Protein AF-A0A5M9K4Y3-F1 (afdb_monomer_lite)

Secondary structure (DSSP, 8-state):
--------------------SSSSSHHHHHHHHHHHHHHHHHHHHHHTGGG--SHHHHHHHHHHHHHT--HHHHHHHHHHHH-PPTT-GGGHHHHHHHHHHHHTT-HHHHHHHHHHHHHHHHHHHH---HHHHHHHHHHHHHHHHHHHHTT---

Organism: Monilinia fructicola (NCBI:txid38448)

Foldseek 3Di:
DDDDDDDDDDDDDDDDDPDPDPDPDPVVVVVVVVVVVLVVLLVVLLVCLLVLQDDVNLVVSLVSVVVSDDPVSLVVLLVSLLCQDPPPLSSLLSSLVSQLVNCVVVVCSLVSNLVVLVVQLVVLVPDDDPPPSVVSNVSSVSNVVSNVVSVSDD

InterPro domains:
  IPR003890 MIF4G-like, type 3 [PF02854] (55-152)
  IPR016024 Armadillo-type fold [SSF48371] (41-152)
  IPR039762 Nonsense-mediated mRNA decay protein Nmd2/UPF2 [PTHR12839] (8-152)

pLDDT: mean 78.83, std 21.1, range [33.56, 98.31]

Sequence (154 aa):
MLLEDGKKKKADTDEQTAALATKSTEDDQSTTIANKTIGAQVDALLARLPDLINKDLVDQAAIDFCFLNSKASRNRLIKAVQEVPKGRSDLLPSYSRLVATLGKYMPDITKGLVDHLDQEFRSLQRRKEKEFLGQARLGNIRYLAELTKFGVGS

Structure (mmCIF, N/CA/C/O backbone):
data_AF-A0A5M9K4Y3-F1
#
_entry.id   AF-A0A5M9K4Y3-F1
#
loop_
_atom_site.group_PDB
_atom_site.id
_atom_site.type_symbol
_atom_site.label_atom_id
_atom_site.label_alt_id
_atom_site.label_comp_id
_atom_site.label_asym_id
_atom_site.label_entity_id
_atom_site.label_seq_id
_atom_site.pdbx_PDB_ins_code
_atom_site.Cartn_x
_atom_site.Cartn_y
_atom_site.Cartn_z
_atom_site.occupancy
_atom_site.B_iso_or_equiv
_atom_site.auth_seq_id
_atom_site.auth_comp_id
_atom_site.auth_asym_id
_atom_site.auth_atom_id
_atom_site.pdbx_PDB_model_num
ATOM 1 N N . MET A 1 1 ? -70.137 29.147 -6.764 1.00 36.28 1 MET A N 1
ATOM 2 C CA . MET A 1 1 ? -70.504 30.477 -6.230 1.00 36.28 1 MET A CA 1
ATOM 3 C C . MET A 1 1 ? -70.520 30.322 -4.711 1.00 36.28 1 MET A C 1
ATOM 5 O O . MET A 1 1 ? -71.272 29.488 -4.241 1.00 36.28 1 MET A O 1
ATOM 9 N N . LEU A 1 2 ? -69.421 30.690 -4.047 1.00 38.16 2 LEU A N 1
ATOM 10 C CA . LEU A 1 2 ? -69.289 31.886 -3.191 1.00 38.16 2 LEU A CA 1
ATOM 11 C C . LEU A 1 2 ? -69.932 31.739 -1.787 1.00 38.16 2 LEU A C 1
ATOM 13 O O . LEU A 1 2 ? -71.149 31.751 -1.673 1.00 38.16 2 LEU A O 1
ATOM 17 N N . LEU A 1 3 ? -69.029 31.727 -0.789 1.00 38.94 3 LEU A N 1
ATOM 18 C CA . LEU A 1 3 ? -69.049 32.417 0.521 1.00 38.94 3 LEU A CA 1
ATOM 19 C C . LEU A 1 3 ? -69.816 31.827 1.727 1.00 38.94 3 LEU A C 1
ATOM 21 O O . LEU A 1 3 ? -71.040 31.750 1.730 1.00 38.94 3 LEU A O 1
ATOM 25 N N . GLU A 1 4 ? -69.012 31.454 2.742 1.00 41.38 4 GLU A N 1
ATOM 26 C CA . GLU A 1 4 ? -68.974 31.922 4.157 1.00 41.38 4 GLU A CA 1
ATOM 27 C C . GLU A 1 4 ? -70.193 32.715 4.691 1.00 41.38 4 GLU A C 1
ATOM 29 O O . GLU A 1 4 ? -70.803 33.499 3.977 1.00 41.38 4 GLU A O 1
ATOM 34 N N . ASP A 1 5 ? -70.610 32.642 5.962 1.00 41.22 5 ASP A N 1
ATOM 35 C CA . ASP A 1 5 ? -69.835 32.714 7.213 1.00 41.22 5 ASP A CA 1
ATOM 36 C C . ASP A 1 5 ? -70.792 32.524 8.419 1.00 41.22 5 ASP A C 1
ATOM 38 O O . ASP A 1 5 ? -71.999 32.750 8.275 1.00 41.22 5 ASP A O 1
ATOM 42 N N . GLY A 1 6 ? -70.306 32.183 9.627 1.00 35.75 6 GLY A N 1
ATOM 43 C CA . GLY A 1 6 ? -71.247 31.881 10.720 1.00 35.75 6 GLY A CA 1
ATOM 44 C C . GLY A 1 6 ? -70.821 31.584 12.171 1.00 35.75 6 GLY A C 1
ATOM 45 O O . GLY A 1 6 ? -71.595 30.929 12.853 1.00 35.75 6 GLY A O 1
ATOM 46 N N . LYS A 1 7 ? -69.734 32.178 12.700 1.00 36.72 7 LYS A N 1
ATOM 47 C CA . LYS A 1 7 ? -69.725 32.868 14.032 1.00 36.72 7 LYS A CA 1
ATOM 48 C C . LYS A 1 7 ? -69.631 32.094 15.397 1.00 36.72 7 LYS A C 1
ATOM 50 O O . LYS A 1 7 ? -70.617 31.558 15.883 1.00 36.72 7 LYS A O 1
ATOM 55 N N . LYS A 1 8 ? -68.526 32.405 16.132 1.00 36.75 8 LYS A N 1
ATOM 56 C CA . LYS A 1 8 ? -68.308 32.586 17.621 1.00 36.75 8 LYS A CA 1
ATOM 57 C C . LYS A 1 8 ? -68.307 31.319 18.535 1.00 36.75 8 LYS A C 1
ATOM 59 O O . LYS A 1 8 ? -69.113 30.441 18.315 1.00 36.75 8 LYS A O 1
ATOM 64 N N . LYS A 1 9 ? -67.527 31.153 19.635 1.00 33.75 9 LYS A N 1
ATOM 65 C CA . LYS A 1 9 ? -66.786 32.044 20.579 1.00 33.75 9 LYS A CA 1
ATOM 66 C C . LYS A 1 9 ? -65.918 31.209 21.588 1.00 33.75 9 LYS A C 1
ATOM 68 O O . LYS A 1 9 ? -66.470 30.244 22.094 1.00 33.75 9 LYS A O 1
ATOM 73 N N . LYS A 1 10 ? -64.720 31.719 21.983 1.00 35.66 10 LYS A N 1
ATOM 74 C CA . LYS A 1 10 ? -63.985 31.680 23.310 1.00 35.66 10 LYS A CA 1
ATOM 75 C C . LYS A 1 10 ? -63.640 30.311 23.976 1.00 35.66 10 LYS A C 1
ATOM 77 O O . LYS A 1 10 ? -64.420 29.392 23.834 1.00 35.66 10 LYS A O 1
ATOM 82 N N . ALA A 1 11 ? -62.584 30.075 24.778 1.00 33.62 11 ALA A N 1
ATOM 83 C CA . ALA A 1 11 ? -61.515 30.830 25.475 1.00 33.62 11 ALA A CA 1
ATOM 84 C C . ALA A 1 11 ? -60.365 29.832 25.849 1.00 33.62 11 ALA A C 1
ATOM 86 O O . ALA A 1 11 ? -60.660 28.660 26.043 1.00 33.62 11 ALA A O 1
ATOM 87 N N . ASP A 1 12 ? -59.086 30.222 25.730 1.00 34.09 12 ASP A N 1
ATOM 88 C CA . ASP A 1 12 ? -58.081 30.423 26.814 1.00 34.09 12 ASP A CA 1
ATOM 89 C C . ASP A 1 12 ? -57.525 29.144 27.483 1.00 34.09 12 ASP A C 1
ATOM 91 O O . ASP A 1 12 ? -58.294 28.401 28.080 1.00 34.09 12 ASP A O 1
ATOM 95 N N . THR A 1 13 ? -56.209 28.890 27.383 1.00 36.38 13 THR A N 1
ATOM 96 C CA . THR A 1 13 ? -55.319 28.429 28.478 1.00 36.38 13 THR A CA 1
ATOM 97 C C . THR A 1 13 ? -53.859 28.441 27.994 1.00 36.38 13 THR A C 1
ATOM 99 O O . THR A 1 13 ? -53.544 28.038 26.875 1.00 36.38 13 THR A O 1
ATOM 102 N N . ASP A 1 14 ? -53.029 28.970 28.881 1.00 37.56 14 ASP A N 1
ATOM 103 C CA . ASP A 1 14 ? -51.609 29.299 28.854 1.00 37.56 14 ASP A CA 1
ATOM 104 C C . ASP A 1 14 ? -50.650 28.080 28.882 1.00 37.56 14 ASP A C 1
ATOM 106 O O . ASP A 1 14 ? -51.057 26.951 29.149 1.00 37.56 14 ASP A O 1
ATOM 110 N N . GLU A 1 15 ? -49.360 28.386 28.707 1.00 33.69 15 GLU A N 1
ATOM 111 C CA . GLU A 1 15 ? -48.157 27.654 29.151 1.00 33.69 15 GLU A CA 1
ATOM 112 C C . GLU A 1 15 ? -47.515 26.491 28.350 1.00 33.69 15 GLU A C 1
ATOM 114 O O . GLU A 1 15 ? -48.079 25.424 28.139 1.00 33.69 15 GLU A O 1
ATOM 119 N N . GLN A 1 16 ? -46.208 26.711 28.096 1.00 41.47 16 GLN A N 1
ATOM 120 C CA . GLN A 1 16 ? -45.079 25.760 28.000 1.00 41.47 16 GLN A CA 1
ATOM 121 C C . GLN A 1 16 ? -45.130 24.722 26.859 1.00 41.47 16 GLN A C 1
ATOM 123 O O . GLN A 1 16 ? -46.019 23.898 26.759 1.00 41.47 16 GLN A O 1
ATOM 128 N N . THR A 1 17 ? -44.159 24.664 25.943 1.00 33.56 17 THR A N 1
ATOM 129 C CA . THR A 1 17 ? -42.780 24.248 26.240 1.00 33.56 17 THR A CA 1
ATOM 130 C C . THR A 1 17 ? -41.769 24.823 25.238 1.00 33.56 17 THR A C 1
ATOM 132 O O . THR A 1 17 ? -41.697 24.400 24.082 1.00 33.56 17 THR A O 1
ATOM 135 N N . ALA A 1 18 ? -40.913 25.730 25.705 1.00 43.72 18 ALA A N 1
ATOM 136 C CA . ALA A 1 18 ? -39.632 26.030 25.077 1.00 43.72 18 ALA A CA 1
ATOM 137 C C . ALA A 1 18 ? -38.602 24.984 25.538 1.00 43.72 18 ALA A C 1
ATOM 139 O O . ALA A 1 18 ? -38.018 25.136 26.605 1.00 43.72 18 ALA A O 1
ATOM 140 N N . ALA A 1 19 ? -38.409 23.899 24.780 1.00 44.16 19 ALA A N 1
ATOM 141 C CA . ALA A 1 19 ? -37.366 22.908 25.082 1.00 44.16 19 ALA A CA 1
ATOM 142 C C . ALA A 1 19 ? -36.997 22.005 23.886 1.00 44.16 19 ALA A C 1
ATOM 144 O O . ALA A 1 19 ? -36.954 20.791 24.032 1.00 44.16 19 ALA A O 1
ATOM 145 N N . LEU A 1 20 ? -36.721 22.550 22.697 1.00 43.72 20 LEU A N 1
ATOM 146 C CA . LEU A 1 20 ? -36.115 21.766 21.604 1.00 43.72 20 LEU A CA 1
ATOM 147 C C . LEU A 1 20 ? -35.243 22.644 20.694 1.00 43.72 20 LEU A C 1
ATOM 149 O O . LEU A 1 20 ? -35.575 22.877 19.539 1.00 43.72 20 LEU A O 1
ATOM 153 N N . ALA A 1 21 ? -34.119 23.153 21.207 1.00 47.22 21 ALA A N 1
ATOM 154 C CA . ALA A 1 21 ? -33.085 23.754 20.355 1.00 47.22 21 ALA A CA 1
ATOM 155 C C . ALA A 1 21 ? -31.711 23.839 21.046 1.00 47.22 21 ALA A C 1
ATOM 157 O O . ALA A 1 21 ? -31.099 24.902 21.058 1.00 47.22 21 ALA A O 1
ATOM 158 N N . THR A 1 22 ? -31.207 22.755 21.650 1.00 46.09 22 THR A N 1
ATOM 159 C CA . THR A 1 22 ? -29.830 22.767 22.201 1.00 46.09 22 THR A CA 1
ATOM 160 C C . THR A 1 22 ? -29.194 21.376 22.327 1.00 46.09 22 THR A C 1
ATOM 162 O O . THR A 1 22 ? -28.669 21.028 23.376 1.00 46.09 22 THR A O 1
ATOM 165 N N . LYS A 1 23 ? -29.234 20.540 21.275 1.00 46.25 23 LYS A N 1
ATOM 166 C CA . LYS A 1 23 ? -28.471 19.265 21.229 1.00 46.25 23 LYS A CA 1
ATOM 167 C C . LYS A 1 23 ? -28.003 18.848 19.821 1.00 46.25 23 LYS A C 1
ATOM 169 O O . LYS A 1 23 ? -28.090 17.679 19.468 1.00 46.25 23 LYS A O 1
ATOM 174 N N . SER A 1 24 ? -27.528 19.771 18.985 1.00 47.84 24 SER A N 1
ATOM 175 C CA . SER A 1 24 ? -27.146 19.414 17.601 1.00 47.84 24 SER A CA 1
ATOM 176 C C . SER A 1 24 ? -25.878 20.078 17.053 1.00 47.84 24 SER A C 1
ATOM 178 O O . SER A 1 24 ? -25.641 20.013 15.853 1.00 47.84 24 SER A O 1
ATOM 180 N N . THR A 1 25 ? -25.022 20.667 17.895 1.00 49.72 25 THR A N 1
ATOM 181 C CA . THR A 1 25 ? -23.762 21.296 17.436 1.00 49.72 25 THR A CA 1
ATOM 182 C C . THR A 1 25 ? -22.480 20.650 17.969 1.00 49.72 25 THR A C 1
ATOM 184 O O . THR A 1 25 ? -21.424 20.853 17.376 1.00 49.72 25 THR A O 1
ATOM 187 N N . GLU A 1 26 ? -22.534 19.851 19.038 1.00 48.81 26 GLU A N 1
ATOM 188 C CA . GLU A 1 26 ? -21.328 19.260 19.654 1.00 48.81 26 GLU A CA 1
ATOM 189 C C . GLU A 1 26 ? -20.943 17.890 19.059 1.00 48.81 26 GLU A C 1
ATOM 191 O O . GLU A 1 26 ? -19.754 17.603 18.890 1.00 48.81 26 GLU A O 1
ATOM 196 N N . ASP A 1 27 ? -21.924 17.073 18.656 1.00 48.72 27 ASP A N 1
ATOM 197 C CA . 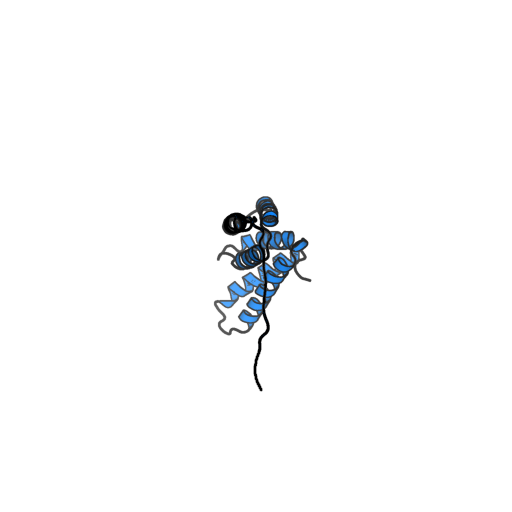ASP A 1 27 ? -21.675 15.759 18.036 1.00 48.72 27 ASP A CA 1
ATOM 198 C C . ASP A 1 27 ? -21.083 15.876 16.621 1.00 48.72 27 ASP A C 1
ATOM 200 O O . ASP A 1 27 ? -20.212 15.093 16.233 1.00 48.72 27 ASP A O 1
ATOM 204 N N . ASP A 1 28 ? -21.489 16.890 15.852 1.00 52.31 28 ASP A N 1
ATOM 205 C CA . ASP A 1 28 ? -21.002 17.096 14.480 1.00 52.31 28 ASP A CA 1
ATOM 206 C C . ASP A 1 28 ? -19.548 17.609 14.460 1.00 52.31 28 ASP A C 1
ATOM 208 O O . ASP A 1 28 ? -18.730 17.220 13.622 1.00 52.31 28 ASP A O 1
ATOM 212 N N . GLN A 1 29 ? -19.159 18.410 15.461 1.00 57.12 29 GLN A N 1
ATOM 213 C CA . GLN A 1 29 ? -17.765 18.823 15.643 1.00 57.12 29 GLN A CA 1
ATOM 214 C C . GLN A 1 29 ? -16.890 17.685 16.182 1.00 57.12 29 GLN A C 1
ATOM 216 O O . GLN A 1 29 ? -15.788 17.487 15.670 1.00 57.12 29 GLN A O 1
ATOM 221 N N . SER A 1 30 ? -17.369 16.896 17.152 1.00 60.84 30 SER A N 1
ATOM 222 C CA . SER A 1 30 ? -16.611 15.752 17.689 1.00 60.84 30 SER A CA 1
ATOM 223 C C . SER A 1 30 ? -16.353 14.676 16.636 1.00 60.84 30 SER A C 1
ATOM 225 O O . SER A 1 30 ? -15.227 14.191 16.507 1.00 60.84 30 SER A O 1
ATOM 227 N N . THR A 1 31 ? -17.356 14.343 15.821 1.00 64.88 31 THR A N 1
ATOM 228 C CA . THR A 1 31 ? -17.194 13.395 14.707 1.00 64.88 31 THR A CA 1
ATOM 229 C C . THR A 1 31 ? -16.270 13.947 13.620 1.00 64.88 31 THR A C 1
ATOM 231 O O .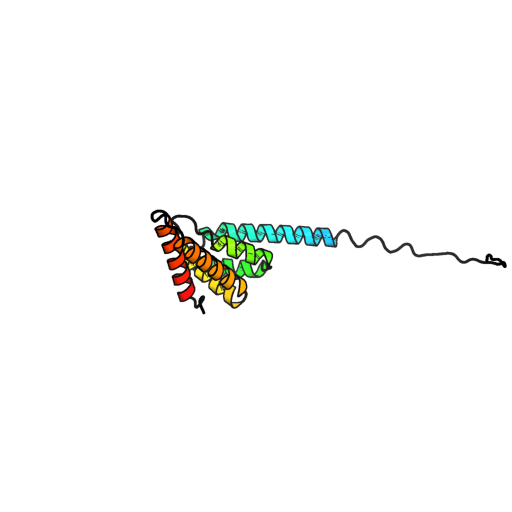 THR A 1 31 ? -15.421 13.217 13.103 1.00 64.88 31 THR A O 1
ATOM 234 N N . THR A 1 32 ? -16.338 15.247 13.318 1.00 63.47 32 THR A N 1
ATOM 235 C CA . THR A 1 32 ? -15.428 15.899 12.362 1.00 63.47 32 THR A CA 1
ATOM 236 C C . THR A 1 32 ? -13.975 15.913 12.854 1.00 63.47 32 THR A C 1
ATOM 238 O O . THR A 1 32 ? -13.062 15.598 12.086 1.00 63.47 32 THR A O 1
ATOM 241 N N . ILE A 1 33 ? -13.733 16.220 14.132 1.00 66.19 33 ILE A N 1
ATOM 242 C CA . ILE A 1 33 ? -12.390 16.214 14.738 1.00 66.19 33 ILE A CA 1
ATOM 243 C C . ILE A 1 33 ? -11.828 14.787 14.791 1.00 66.19 33 ILE A C 1
ATOM 245 O O . ILE A 1 33 ? -10.667 14.571 14.428 1.00 66.19 33 ILE A O 1
ATOM 249 N N . ALA A 1 34 ? -12.647 13.799 15.165 1.00 64.12 34 ALA A N 1
ATOM 250 C CA . ALA A 1 34 ? -12.260 12.390 15.161 1.00 64.12 34 ALA A CA 1
ATOM 251 C C . ALA A 1 34 ? -11.881 11.910 13.749 1.00 64.12 34 ALA A C 1
ATOM 253 O O . ALA A 1 34 ? -10.809 11.336 13.556 1.00 64.12 34 ALA A O 1
ATOM 254 N N . ASN A 1 35 ? -12.688 12.235 12.734 1.00 66.88 35 ASN A N 1
ATOM 255 C CA . ASN A 1 35 ? -12.401 11.895 11.337 1.00 66.88 35 ASN A CA 1
ATOM 256 C C . ASN A 1 35 ? -11.121 12.568 10.817 1.00 66.88 35 ASN A C 1
ATOM 258 O O . ASN A 1 35 ? -10.323 11.933 10.123 1.00 66.88 35 ASN A O 1
ATOM 262 N N . LYS A 1 36 ? -10.879 13.834 11.183 1.00 68.56 36 LYS A N 1
ATOM 263 C CA . LYS A 1 36 ? -9.646 14.555 10.827 1.00 68.56 36 LYS A CA 1
ATOM 264 C C . LYS A 1 36 ? -8.412 13.922 11.479 1.00 68.56 36 LYS A C 1
ATOM 266 O O . LYS A 1 36 ? -7.361 13.828 10.846 1.00 68.56 36 LYS A O 1
ATOM 271 N N . THR A 1 37 ? -8.562 13.433 12.708 1.00 86.56 37 THR A N 1
ATOM 272 C CA . THR A 1 37 ? -7.503 12.749 13.461 1.00 86.56 37 THR A CA 1
ATOM 273 C C . THR A 1 37 ? -7.177 11.384 12.852 1.00 86.56 37 THR A C 1
ATOM 275 O O . THR A 1 37 ? -6.005 11.085 12.632 1.00 86.56 37 THR A O 1
ATOM 278 N N . ILE A 1 38 ? -8.189 10.593 12.475 1.00 89.69 38 ILE A N 1
ATOM 279 C CA . ILE A 1 38 ? -7.998 9.315 11.765 1.00 89.69 38 ILE A CA 1
ATOM 280 C C . ILE A 1 38 ? -7.297 9.548 10.423 1.00 89.69 38 ILE A C 1
ATOM 282 O O . ILE A 1 38 ? -6.361 8.830 10.079 1.00 89.69 38 ILE A O 1
ATOM 286 N N . GLY A 1 39 ? -7.705 10.579 9.676 1.00 92.88 39 GLY A N 1
ATOM 287 C CA . GLY A 1 39 ? -7.067 10.946 8.412 1.00 92.88 39 GLY A CA 1
ATOM 288 C C . GLY A 1 39 ? -5.562 11.186 8.557 1.00 92.88 39 GLY A C 1
ATOM 289 O O . GLY A 1 39 ? -4.789 10.622 7.781 1.00 92.88 39 GLY A O 1
ATOM 290 N N . ALA A 1 40 ? -5.158 11.945 9.580 1.00 94.75 40 ALA A N 1
ATOM 291 C CA . ALA A 1 40 ? -3.755 12.215 9.891 1.00 94.75 40 ALA A CA 1
ATOM 292 C C . ALA A 1 40 ? -2.994 10.964 10.366 1.00 94.75 40 ALA A C 1
ATOM 294 O O . ALA A 1 40 ? -1.837 10.771 9.998 1.00 94.75 40 ALA A O 1
ATOM 295 N N . GLN A 1 41 ? -3.637 10.085 11.141 1.00 95.69 41 GLN A N 1
ATOM 296 C CA . GLN A 1 41 ? -3.037 8.814 11.566 1.00 95.69 41 GLN A CA 1
ATOM 297 C C . GLN A 1 41 ? -2.800 7.871 10.380 1.00 95.69 41 GLN A C 1
ATOM 299 O O . GLN A 1 41 ? -1.755 7.224 10.309 1.00 95.69 41 GLN A O 1
ATOM 304 N N . VAL A 1 42 ? -3.723 7.835 9.412 1.00 97.12 42 VAL A N 1
ATOM 305 C CA . VAL A 1 42 ? -3.523 7.098 8.156 1.00 97.12 42 VAL A CA 1
ATOM 306 C C . VAL A 1 42 ? -2.338 7.680 7.394 1.00 97.12 42 VAL A C 1
ATOM 308 O O . VAL A 1 42 ? -1.480 6.920 6.964 1.00 97.12 42 VAL A O 1
ATOM 311 N N . ASP A 1 43 ? -2.240 9.004 7.266 1.00 96.38 43 ASP A N 1
ATOM 312 C CA . ASP A 1 43 ? -1.097 9.639 6.595 1.00 96.38 43 ASP A CA 1
ATOM 313 C C . ASP A 1 43 ? 0.237 9.301 7.256 1.00 96.38 43 ASP A C 1
ATOM 315 O O . ASP A 1 43 ? 1.187 8.925 6.570 1.00 96.38 43 ASP A O 1
ATOM 319 N N . ALA A 1 44 ? 0.296 9.354 8.586 1.00 96.69 44 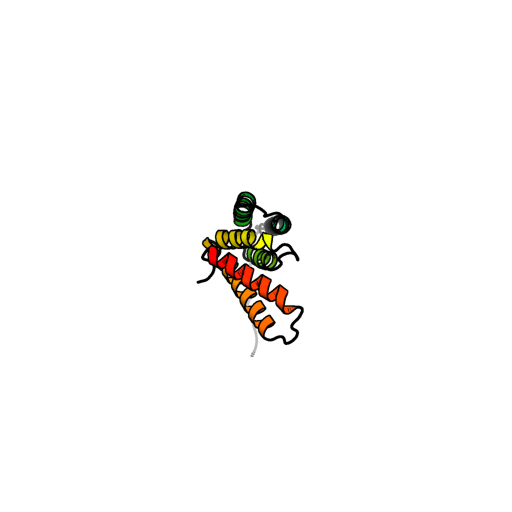ALA A N 1
ATOM 320 C CA . ALA A 1 44 ? 1.483 8.972 9.340 1.00 96.69 44 ALA A CA 1
ATOM 321 C C . ALA A 1 44 ? 1.846 7.489 9.144 1.00 96.69 44 ALA A C 1
ATOM 323 O O . ALA A 1 44 ? 3.023 7.144 9.063 1.00 96.69 44 ALA A O 1
ATOM 324 N N . LEU A 1 45 ? 0.855 6.596 9.043 1.00 96.94 45 LEU A N 1
ATOM 325 C CA . LEU A 1 45 ? 1.095 5.185 8.745 1.00 96.94 45 LEU A CA 1
ATOM 326 C C . LEU A 1 45 ? 1.637 4.995 7.325 1.00 96.94 45 LEU A C 1
ATOM 328 O O . LEU A 1 45 ? 2.627 4.289 7.147 1.00 96.94 45 LEU A O 1
ATOM 332 N N . LEU A 1 46 ? 1.032 5.645 6.329 1.00 96.69 46 LEU A N 1
ATOM 333 C CA . LEU A 1 46 ? 1.451 5.528 4.930 1.00 96.69 46 LEU A CA 1
ATOM 334 C C . LEU A 1 46 ? 2.839 6.134 4.686 1.00 96.69 46 LEU A C 1
ATOM 336 O O . LEU A 1 46 ? 3.610 5.589 3.900 1.00 96.69 46 LEU A O 1
ATOM 340 N N . ALA A 1 47 ? 3.199 7.200 5.405 1.00 96.12 47 ALA A N 1
ATOM 341 C CA . ALA A 1 47 ? 4.529 7.802 5.339 1.00 96.12 47 ALA A CA 1
ATOM 342 C C . ALA A 1 47 ? 5.653 6.848 5.785 1.00 96.12 47 ALA A C 1
ATOM 344 O O . ALA A 1 47 ? 6.783 7.002 5.334 1.00 96.12 47 ALA A O 1
ATOM 345 N N . ARG A 1 48 ? 5.346 5.844 6.621 1.00 95.25 48 ARG A N 1
ATOM 346 C CA . ARG A 1 48 ? 6.301 4.818 7.081 1.00 95.25 48 ARG A CA 1
ATOM 347 C C . ARG A 1 48 ? 6.485 3.661 6.097 1.00 95.25 48 ARG A C 1
ATOM 349 O O . ARG A 1 48 ? 7.346 2.814 6.320 1.00 95.25 48 ARG A O 1
ATOM 356 N N . LEU A 1 49 ? 5.695 3.582 5.019 1.00 95.12 49 LEU A N 1
ATOM 357 C CA . LEU A 1 49 ? 5.791 2.481 4.053 1.00 95.12 49 LEU A CA 1
ATOM 358 C C . LEU A 1 49 ? 7.221 2.272 3.508 1.00 95.12 49 LEU A C 1
ATOM 360 O O . LEU A 1 49 ? 7.648 1.121 3.439 1.00 95.12 49 LEU A O 1
ATOM 364 N N . PRO A 1 50 ? 8.009 3.304 3.145 1.00 94.38 50 PRO A N 1
ATOM 365 C CA . PRO A 1 50 ? 9.378 3.115 2.643 1.00 94.38 50 PRO A CA 1
ATOM 366 C C . PRO A 1 50 ? 10.360 2.486 3.648 1.00 94.38 50 PRO A C 1
ATOM 368 O O . PRO A 1 50 ? 11.418 1.988 3.241 1.00 94.38 50 PRO A O 1
ATOM 371 N N . ASP A 1 51 ? 9.995 2.487 4.932 1.00 94.62 51 ASP A N 1
ATOM 372 C CA . ASP A 1 51 ? 10.801 1.984 6.045 1.00 94.62 51 ASP A CA 1
ATOM 373 C C . ASP A 1 51 ? 10.417 0.553 6.453 1.00 94.62 51 ASP A C 1
ATOM 375 O O . ASP A 1 51 ? 11.050 -0.036 7.329 1.00 94.62 51 ASP A O 1
ATOM 379 N N . LEU A 1 52 ? 9.409 -0.051 5.810 1.00 93.88 52 LEU A N 1
ATOM 380 C CA . LEU A 1 52 ? 8.984 -1.429 6.071 1.00 93.88 52 LEU A CA 1
ATOM 381 C C . LEU A 1 52 ? 9.975 -2.445 5.482 1.00 93.88 52 LEU A C 1
ATOM 383 O O . LEU A 1 52 ? 9.704 -3.114 4.488 1.00 93.88 52 LEU A O 1
ATOM 387 N N . ILE A 1 53 ? 11.146 -2.566 6.100 1.00 92.06 53 ILE A N 1
ATOM 388 C CA . ILE A 1 53 ? 12.269 -3.376 5.598 1.00 92.06 53 ILE A CA 1
ATOM 389 C C . ILE A 1 53 ? 12.369 -4.770 6.228 1.00 92.06 53 ILE A C 1
ATOM 391 O O . ILE A 1 53 ? 13.210 -5.572 5.830 1.00 92.06 53 ILE A O 1
ATOM 395 N N . ASN A 1 54 ? 11.543 -5.078 7.228 1.00 92.00 54 ASN A N 1
ATOM 396 C CA . ASN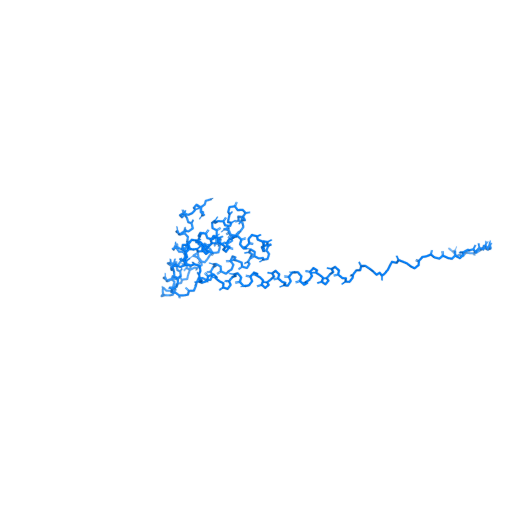 A 1 54 ? 11.550 -6.376 7.896 1.00 92.00 54 ASN A CA 1
ATOM 397 C C . ASN A 1 54 ? 10.136 -6.822 8.291 1.00 92.00 54 ASN A C 1
ATOM 399 O O . ASN A 1 54 ? 9.172 -6.060 8.221 1.00 92.00 54 ASN A O 1
ATOM 403 N N . LYS A 1 55 ? 10.029 -8.091 8.700 1.00 91.38 55 LYS A N 1
ATOM 404 C CA . LYS A 1 55 ? 8.765 -8.725 9.086 1.00 91.38 55 LYS A CA 1
ATOM 405 C C . LYS A 1 55 ? 8.035 -7.960 10.189 1.00 91.38 55 LYS A C 1
ATOM 407 O O . LYS A 1 55 ? 6.840 -7.732 10.055 1.00 91.38 55 LYS A O 1
ATOM 412 N N . ASP A 1 56 ? 8.739 -7.605 11.254 1.00 94.62 56 ASP A N 1
ATOM 413 C CA . ASP A 1 56 ? 8.106 -7.092 12.468 1.00 94.62 56 ASP A CA 1
ATOM 414 C C . ASP A 1 56 ? 7.517 -5.697 12.237 1.00 94.62 56 ASP A C 1
ATOM 416 O O . ASP A 1 56 ? 6.407 -5.414 12.680 1.00 94.62 56 ASP A O 1
ATOM 420 N N . LEU A 1 57 ? 8.196 -4.861 11.443 1.00 96.12 57 LEU A N 1
ATOM 421 C CA . LEU A 1 57 ? 7.671 -3.563 11.015 1.00 96.12 57 LEU A CA 1
ATOM 422 C C . LEU A 1 57 ? 6.410 -3.709 10.156 1.00 96.12 57 LEU A C 1
ATOM 424 O O . LEU A 1 57 ? 5.452 -2.959 10.338 1.00 96.12 57 LEU A O 1
ATOM 428 N N . VAL A 1 58 ? 6.396 -4.674 9.232 1.00 96.56 58 VAL A N 1
ATOM 429 C CA . VAL A 1 58 ? 5.226 -4.948 8.384 1.00 96.56 58 VAL A CA 1
ATOM 430 C C . VAL A 1 58 ? 4.041 -5.425 9.221 1.00 96.56 58 VAL A C 1
ATOM 432 O O . VAL A 1 58 ? 2.929 -4.930 9.043 1.00 96.56 58 VAL A O 1
ATOM 435 N N . ASP A 1 59 ? 4.272 -6.362 10.139 1.00 95.12 59 ASP A N 1
ATOM 436 C CA . ASP A 1 59 ? 3.219 -6.911 10.992 1.00 95.12 59 ASP A CA 1
ATOM 437 C C . ASP A 1 59 ? 2.658 -5.832 11.932 1.00 95.12 59 ASP A C 1
ATOM 439 O O . ASP A 1 59 ? 1.440 -5.717 12.075 1.00 95.12 59 ASP A O 1
ATOM 443 N N . GLN A 1 60 ? 3.519 -4.976 12.496 1.00 96.88 60 GLN A N 1
ATOM 444 C CA . GLN A 1 60 ? 3.079 -3.842 13.309 1.00 96.88 60 GLN A CA 1
ATOM 445 C C . GLN A 1 60 ? 2.265 -2.835 12.488 1.00 96.88 60 GLN A C 1
ATOM 447 O O . GLN A 1 60 ? 1.203 -2.408 12.930 1.00 96.88 60 GLN A O 1
ATOM 452 N N . ALA A 1 61 ? 2.702 -2.492 11.273 1.00 97.44 61 ALA A N 1
ATOM 453 C CA . ALA A 1 61 ? 1.944 -1.602 10.395 1.00 97.44 61 ALA A CA 1
ATOM 454 C C . ALA A 1 61 ? 0.571 -2.189 10.021 1.00 97.44 61 ALA A C 1
ATOM 456 O O . ALA A 1 61 ? -0.408 -1.449 9.929 1.00 97.44 61 ALA A O 1
ATOM 457 N N . ALA A 1 62 ? 0.474 -3.511 9.839 1.00 97.25 62 ALA A N 1
ATOM 458 C CA . ALA A 1 62 ? -0.801 -4.182 9.600 1.00 97.25 62 ALA A CA 1
ATOM 459 C C . ALA A 1 62 ? -1.742 -4.064 10.812 1.00 97.25 62 ALA A C 1
ATOM 461 O O . ALA A 1 62 ? -2.920 -3.750 10.641 1.00 97.25 62 ALA A O 1
ATOM 462 N N . ILE A 1 63 ? -1.220 -4.267 12.028 1.00 96.81 63 ILE A N 1
ATOM 463 C CA . ILE A 1 63 ? -1.975 -4.103 13.280 1.00 96.81 63 ILE A CA 1
ATOM 464 C C . ILE A 1 63 ? -2.447 -2.654 13.434 1.00 96.81 63 ILE A C 1
ATOM 466 O O . ILE A 1 63 ? -3.638 -2.426 13.638 1.00 96.81 63 ILE A O 1
ATOM 470 N N . ASP A 1 64 ? -1.544 -1.683 13.279 1.00 96.56 64 ASP A N 1
ATOM 471 C CA . ASP A 1 64 ? -1.867 -0.255 13.359 1.00 96.56 64 ASP A CA 1
ATOM 472 C C . ASP A 1 64 ? -2.982 0.105 12.361 1.00 96.56 64 ASP A C 1
ATOM 474 O O . ASP A 1 64 ? -3.935 0.809 12.698 1.00 96.56 64 ASP A O 1
ATOM 478 N N . PHE A 1 65 ? -2.906 -0.422 11.134 1.00 97.50 65 PHE A N 1
ATOM 479 C CA . PHE A 1 65 ? -3.897 -0.154 10.096 1.00 97.50 65 PHE A CA 1
ATOM 480 C C . PHE A 1 65 ? -5.284 -0.713 10.438 1.00 97.50 65 PHE A C 1
ATOM 482 O O . PHE A 1 65 ? -6.290 -0.092 10.088 1.00 97.50 65 PHE A O 1
ATOM 489 N N . CYS A 1 66 ? -5.371 -1.842 11.149 1.00 96.12 66 CYS A N 1
ATOM 490 C CA . CYS A 1 66 ? -6.653 -2.408 11.579 1.00 96.12 66 CYS A CA 1
ATOM 491 C C . CYS A 1 66 ? -7.457 -1.436 12.458 1.00 96.12 66 CYS A C 1
ATOM 493 O O . CYS A 1 66 ? -8.679 -1.379 12.318 1.00 96.12 66 CYS A O 1
ATOM 495 N N . PHE A 1 67 ? -6.796 -0.621 13.289 1.00 95.00 67 PHE A N 1
ATOM 496 C CA . PHE A 1 67 ? -7.455 0.418 14.095 1.00 95.00 67 PHE A CA 1
ATOM 497 C C . PHE A 1 67 ? -7.931 1.623 13.270 1.00 95.00 67 PHE A C 1
ATOM 499 O O . PHE A 1 67 ? -8.797 2.373 13.711 1.00 95.00 67 PHE A O 1
ATOM 506 N N . LEU A 1 68 ? -7.398 1.796 12.058 1.00 95.62 68 LEU A N 1
ATOM 507 C CA . LEU A 1 68 ? -7.721 2.894 11.142 1.00 95.62 68 LEU A CA 1
ATOM 508 C C . LEU A 1 68 ? -8.639 2.455 9.993 1.00 95.62 68 LEU A C 1
ATOM 510 O O . LEU A 1 68 ? -8.857 3.221 9.045 1.00 95.62 68 LEU A O 1
ATOM 514 N N . ASN A 1 69 ? -9.143 1.218 10.029 1.00 95.44 69 ASN A N 1
ATOM 515 C CA . ASN A 1 69 ? -9.854 0.609 8.913 1.00 95.44 69 ASN A CA 1
ATOM 516 C C . ASN A 1 69 ? -11.149 1.364 8.585 1.00 95.44 69 ASN A C 1
ATOM 518 O O . ASN A 1 69 ? -12.134 1.343 9.318 1.00 95.44 69 ASN A O 1
ATOM 522 N N . SER A 1 70 ? -11.165 1.968 7.402 1.00 95.62 70 SER A N 1
ATOM 523 C CA . SER A 1 70 ? -12.348 2.531 6.766 1.00 95.62 70 SER A CA 1
ATOM 524 C C . SER A 1 70 ? -12.220 2.362 5.255 1.00 95.62 70 SER A C 1
ATOM 526 O O . SER A 1 70 ? -11.118 2.178 4.733 1.00 95.62 70 SER A O 1
ATOM 528 N N . LYS A 1 71 ? -13.325 2.488 4.511 1.00 95.88 71 LYS A N 1
ATOM 529 C CA . LYS A 1 71 ? -13.280 2.471 3.037 1.00 95.88 71 LYS A CA 1
ATOM 530 C C . LYS A 1 71 ? -12.294 3.512 2.482 1.00 95.88 71 LYS A C 1
ATOM 532 O O . LYS A 1 71 ? -11.556 3.224 1.544 1.00 95.88 71 LYS A O 1
ATOM 537 N N . ALA A 1 72 ? -12.255 4.705 3.079 1.00 95.50 72 ALA A N 1
ATOM 538 C CA . ALA A 1 72 ? -11.331 5.763 2.682 1.00 95.50 72 ALA A CA 1
ATOM 539 C C . ALA A 1 72 ? -9.871 5.377 2.967 1.00 95.50 72 ALA A C 1
ATOM 541 O O . ALA A 1 72 ? -9.031 5.489 2.077 1.00 95.50 72 ALA A O 1
ATOM 542 N N . SER A 1 73 ? -9.578 4.859 4.163 1.00 97.19 73 SER A N 1
ATOM 543 C CA . SER A 1 73 ? -8.231 4.417 4.552 1.00 97.19 73 SER A CA 1
ATOM 544 C C . SER A 1 73 ? -7.713 3.305 3.639 1.00 97.19 73 SER A C 1
ATOM 546 O O . SER A 1 73 ? -6.573 3.370 3.185 1.00 97.19 73 SER A O 1
ATOM 548 N N . ARG A 1 74 ? -8.558 2.320 3.300 1.00 98.31 74 ARG A N 1
ATOM 549 C CA . ARG A 1 74 ? -8.197 1.220 2.388 1.00 98.31 74 ARG A CA 1
ATOM 550 C C . ARG A 1 74 ? -7.890 1.722 0.984 1.00 98.31 74 ARG A C 1
ATOM 552 O O . ARG A 1 74 ? -6.859 1.362 0.432 1.00 98.31 74 ARG A O 1
ATOM 559 N N . ASN A 1 75 ? -8.700 2.635 0.447 1.00 97.56 75 ASN A N 1
ATOM 560 C CA . ASN A 1 75 ? -8.422 3.259 -0.850 1.00 97.56 75 ASN A CA 1
ATOM 561 C C . ASN A 1 75 ? -7.092 4.029 -0.865 1.00 97.56 75 ASN A C 1
ATOM 563 O O . ASN A 1 75 ? -6.388 4.017 -1.874 1.00 97.56 75 ASN A O 1
ATOM 567 N N . ARG A 1 76 ? -6.739 4.704 0.237 1.00 97.62 76 ARG A N 1
ATOM 568 C CA . ARG A 1 76 ? -5.452 5.407 0.367 1.00 97.62 76 ARG A CA 1
ATOM 569 C C . ARG A 1 76 ? -4.286 4.429 0.453 1.00 97.62 76 ARG A C 1
ATOM 571 O O . ARG A 1 76 ? -3.297 4.635 -0.240 1.00 97.62 76 ARG A O 1
ATOM 578 N N . LEU A 1 77 ? -4.426 3.356 1.232 1.00 97.94 77 LEU A N 1
ATOM 579 C CA . LEU A 1 77 ? -3.424 2.295 1.310 1.00 97.94 77 LEU A CA 1
ATOM 580 C C . LEU A 1 77 ? -3.182 1.657 -0.058 1.00 97.94 77 LEU A C 1
ATOM 582 O O . LEU A 1 77 ? -2.033 1.564 -0.465 1.00 97.94 77 LEU A O 1
ATOM 586 N N . ILE A 1 78 ? -4.247 1.284 -0.779 1.00 97.62 78 ILE A N 1
ATOM 587 C CA . ILE A 1 78 ? -4.161 0.704 -2.128 1.00 97.62 78 ILE A CA 1
ATOM 588 C C . ILE A 1 78 ? -3.330 1.609 -3.044 1.00 97.62 78 ILE A C 1
ATOM 590 O O . ILE A 1 78 ? -2.405 1.130 -3.687 1.00 97.62 78 ILE A O 1
ATOM 594 N N . LYS A 1 79 ? -3.599 2.921 -3.059 1.00 96.56 79 LYS A N 1
ATOM 595 C CA . LYS A 1 79 ? -2.809 3.881 -3.848 1.00 96.56 79 LYS A CA 1
ATOM 596 C C . LYS A 1 79 ? -1.354 3.959 -3.390 1.00 96.56 79 LYS A C 1
ATOM 598 O O . LYS A 1 79 ? -0.453 3.975 -4.217 1.00 96.56 79 LYS A O 1
ATOM 603 N N . ALA A 1 80 ? -1.116 3.992 -2.082 1.00 96.50 80 ALA A N 1
ATOM 604 C CA . ALA A 1 80 ? 0.232 4.120 -1.543 1.00 96.50 80 ALA A CA 1
ATOM 605 C C . ALA A 1 80 ? 1.108 2.898 -1.861 1.00 96.50 80 ALA A C 1
ATOM 607 O O . ALA A 1 80 ? 2.275 3.056 -2.198 1.00 96.50 80 ALA A O 1
ATOM 608 N N . VAL A 1 81 ? 0.551 1.682 -1.817 1.00 95.38 81 VAL A N 1
ATOM 609 C CA . VAL A 1 81 ? 1.309 0.456 -2.125 1.00 95.38 81 VAL A CA 1
ATOM 610 C C . VAL A 1 81 ? 1.492 0.210 -3.626 1.00 95.38 81 VAL A C 1
ATOM 612 O O . VAL A 1 81 ? 2.304 -0.641 -3.984 1.00 95.38 81 VAL A O 1
ATOM 615 N N . GLN A 1 82 ? 0.769 0.927 -4.498 1.00 93.25 82 GLN A N 1
ATOM 616 C CA . GLN A 1 82 ? 1.007 0.951 -5.952 1.00 93.25 82 GLN A CA 1
ATOM 617 C C . GLN A 1 82 ? 2.251 1.788 -6.304 1.00 93.25 82 GLN A C 1
ATOM 619 O O . GLN A 1 82 ? 2.988 1.455 -7.229 1.00 93.25 82 GLN A O 1
ATOM 624 N N . GLU A 1 83 ? 2.515 2.843 -5.532 1.00 90.56 83 GLU A N 1
ATOM 625 C CA . GLU A 1 83 ? 3.598 3.811 -5.740 1.00 90.56 83 GLU A CA 1
ATOM 626 C C . GLU A 1 83 ? 4.910 3.340 -5.086 1.00 90.56 83 GLU A C 1
ATOM 628 O O . GLU A 1 83 ? 5.376 3.883 -4.083 1.00 90.56 83 GLU A O 1
ATOM 633 N N . VAL A 1 84 ? 5.534 2.299 -5.644 1.00 88.25 84 VAL A N 1
ATOM 634 C CA . VAL A 1 84 ? 6.832 1.812 -5.144 1.00 88.25 84 VAL A CA 1
ATOM 635 C C . VAL A 1 84 ? 7.946 2.802 -5.527 1.00 88.25 84 VAL A C 1
ATOM 637 O O . VAL A 1 84 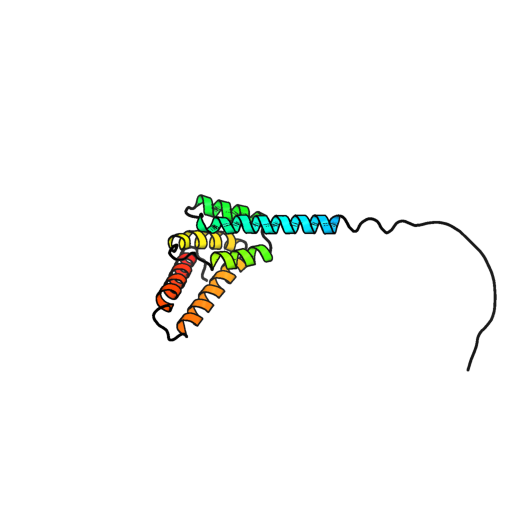? 8.118 3.086 -6.718 1.00 88.25 84 VAL A O 1
ATOM 640 N N . PRO A 1 85 ? 8.754 3.309 -4.571 1.00 86.50 85 PRO A N 1
ATOM 641 C CA . PRO A 1 85 ? 9.816 4.261 -4.882 1.00 86.50 85 PRO A CA 1
ATOM 642 C C . PRO A 1 85 ? 10.822 3.710 -5.903 1.00 86.50 85 PRO A C 1
ATOM 644 O O . PRO A 1 85 ? 11.229 2.545 -5.851 1.00 86.50 85 PRO A O 1
ATOM 647 N N . LYS A 1 86 ? 11.268 4.562 -6.835 1.00 83.62 86 LYS A N 1
ATOM 648 C CA . LYS A 1 86 ? 12.236 4.171 -7.873 1.00 83.62 86 LYS A CA 1
ATOM 649 C C . LYS A 1 86 ? 13.517 3.627 -7.238 1.00 83.62 86 LYS A C 1
ATOM 651 O O . LYS A 1 86 ? 14.088 4.245 -6.347 1.00 83.62 86 LYS A O 1
ATOM 656 N N . GLY A 1 87 ? 13.969 2.472 -7.720 1.00 85.56 87 GLY A N 1
ATOM 657 C CA . GLY A 1 87 ? 15.154 1.792 -7.190 1.00 85.56 87 GLY A CA 1
ATOM 658 C C . GLY A 1 87 ? 14.923 1.020 -5.887 1.00 85.56 87 GLY A C 1
ATOM 659 O O . GLY A 1 87 ? 15.840 0.331 -5.455 1.00 85.56 87 GLY A O 1
ATOM 660 N N . ARG A 1 88 ? 13.717 1.063 -5.296 1.00 89.69 88 ARG A N 1
ATOM 661 C CA . ARG A 1 88 ? 13.375 0.336 -4.062 1.00 89.69 88 ARG A CA 1
ATOM 662 C C . ARG A 1 88 ? 12.561 -0.938 -4.304 1.00 89.69 88 ARG A C 1
ATOM 664 O O . ARG A 1 88 ? 11.582 -1.221 -3.618 1.00 89.69 88 ARG A O 1
ATOM 671 N N . SER A 1 89 ? 12.947 -1.737 -5.302 1.00 88.69 89 SER A N 1
ATOM 672 C CA . SER A 1 89 ? 12.282 -3.028 -5.552 1.00 88.69 89 SER A CA 1
ATOM 673 C C . SER A 1 89 ? 12.490 -4.048 -4.423 1.00 88.69 89 SER A C 1
ATOM 675 O O . SER A 1 89 ? 11.799 -5.061 -4.387 1.00 88.69 89 SER A O 1
ATOM 677 N N . ASP A 1 90 ? 13.419 -3.779 -3.502 1.00 90.12 90 ASP A N 1
ATOM 678 C CA . ASP A 1 90 ? 13.594 -4.500 -2.235 1.00 90.12 90 ASP A CA 1
ATOM 679 C C . ASP A 1 90 ? 12.353 -4.440 -1.333 1.00 90.12 90 ASP A C 1
ATOM 681 O O . ASP A 1 90 ? 12.175 -5.323 -0.501 1.00 90.12 90 ASP A O 1
ATOM 685 N N . LEU A 1 91 ? 11.472 -3.449 -1.516 1.00 92.94 91 LEU A N 1
ATOM 686 C CA . LEU A 1 91 ? 10.242 -3.297 -0.734 1.00 92.94 91 LEU A CA 1
ATOM 687 C C . LEU A 1 91 ? 9.080 -4.167 -1.227 1.00 92.94 91 LEU A C 1
ATOM 689 O O . LEU A 1 91 ? 8.106 -4.348 -0.495 1.00 92.94 91 LEU A O 1
ATOM 693 N N . LEU A 1 92 ? 9.162 -4.732 -2.439 1.00 93.00 92 LEU A N 1
ATOM 694 C CA . LEU A 1 92 ? 8.071 -5.527 -3.018 1.00 93.00 92 LEU A CA 1
ATOM 695 C C . LEU A 1 92 ? 7.645 -6.707 -2.127 1.00 93.00 92 LEU A C 1
ATOM 697 O O . LEU A 1 92 ? 6.437 -6.874 -1.936 1.00 93.00 92 LEU A O 1
ATOM 701 N N . PRO A 1 93 ? 8.562 -7.493 -1.524 1.00 92.88 93 PRO A N 1
ATOM 702 C CA . PRO A 1 93 ? 8.176 -8.559 -0.602 1.00 92.88 93 PRO A CA 1
ATOM 703 C C . PRO A 1 93 ? 7.472 -8.025 0.653 1.00 92.88 93 PRO A C 1
ATOM 705 O O . PRO A 1 93 ? 6.490 -8.616 1.106 1.00 92.88 93 PRO A O 1
ATOM 708 N N . SER A 1 94 ? 7.927 -6.890 1.196 1.00 94.44 94 SER A N 1
ATOM 709 C CA . SER A 1 94 ? 7.325 -6.262 2.378 1.00 94.44 94 SER A CA 1
ATOM 710 C C . SER A 1 94 ? 5.912 -5.757 2.106 1.00 94.44 94 SER A C 1
ATOM 712 O O . SER A 1 94 ? 5.002 -6.031 2.889 1.00 94.44 94 SER A O 1
ATOM 714 N N . TYR A 1 95 ? 5.697 -5.067 0.981 1.00 95.62 95 TYR A N 1
ATOM 715 C CA . TYR A 1 95 ? 4.367 -4.571 0.615 1.00 95.62 95 TYR A CA 1
ATOM 716 C C . TYR A 1 95 ? 3.430 -5.725 0.270 1.00 95.62 95 TYR A C 1
ATOM 718 O O . TYR A 1 95 ? 2.278 -5.727 0.699 1.00 95.62 95 TYR A O 1
ATOM 726 N N . SER A 1 96 ? 3.937 -6.752 -0.418 1.00 94.94 96 SER A N 1
ATOM 727 C CA . SER A 1 96 ? 3.164 -7.960 -0.719 1.00 94.94 96 SER A CA 1
ATOM 728 C C . SER A 1 96 ? 2.715 -8.672 0.555 1.00 94.94 96 SER A C 1
ATOM 730 O O . SER A 1 96 ? 1.549 -9.047 0.656 1.00 94.94 96 SER A O 1
ATOM 732 N N . ARG A 1 97 ? 3.589 -8.791 1.567 1.00 94.50 97 ARG A N 1
ATOM 733 C CA . ARG A 1 97 ? 3.204 -9.327 2.879 1.00 94.50 97 ARG A CA 1
ATOM 734 C C . ARG A 1 97 ? 2.148 -8.457 3.554 1.00 94.50 97 ARG A C 1
ATOM 736 O O . ARG A 1 97 ? 1.169 -9.008 4.044 1.00 94.50 97 ARG A O 1
ATOM 743 N N . LEU A 1 98 ? 2.327 -7.134 3.590 1.00 96.75 98 LEU A N 1
ATOM 744 C CA . LEU A 1 98 ? 1.355 -6.222 4.203 1.00 96.75 98 LEU A CA 1
ATOM 745 C C . LEU A 1 98 ? -0.034 -6.405 3.576 1.00 96.75 98 LEU A C 1
ATOM 747 O O . LEU A 1 98 ? -1.020 -6.626 4.279 1.00 96.75 98 LEU A O 1
ATOM 751 N N . VAL A 1 99 ? -0.092 -6.370 2.243 1.00 96.88 99 VAL A N 1
ATOM 752 C CA . VAL A 1 99 ? -1.325 -6.528 1.466 1.00 96.88 99 VAL A CA 1
ATOM 753 C C . VAL A 1 99 ? -1.940 -7.906 1.675 1.00 96.88 99 VAL A C 1
ATOM 755 O O . VAL A 1 99 ? -3.147 -7.988 1.881 1.00 96.88 99 VAL A O 1
ATOM 758 N N . ALA A 1 100 ? -1.140 -8.974 1.683 1.00 94.88 100 ALA A N 1
ATOM 759 C CA . ALA A 1 100 ? -1.626 -10.328 1.929 1.00 94.88 100 ALA A CA 1
ATOM 760 C C . ALA A 1 100 ? -2.170 -10.502 3.354 1.00 94.88 100 ALA A C 1
ATOM 762 O O . ALA A 1 100 ? -3.222 -11.110 3.548 1.00 94.88 100 ALA A O 1
ATOM 763 N N . THR A 1 101 ? -1.482 -9.955 4.360 1.00 95.12 101 THR A N 1
ATOM 764 C CA . THR A 1 101 ? -1.912 -10.011 5.763 1.00 95.12 101 THR A CA 1
ATOM 765 C C . THR A 1 101 ? -3.240 -9.289 5.954 1.00 95.12 101 THR A C 1
ATOM 767 O O . THR A 1 101 ? -4.161 -9.857 6.540 1.00 95.12 101 THR A O 1
ATOM 770 N N . LEU A 1 102 ? -3.370 -8.072 5.421 1.00 96.56 102 LEU A N 1
ATOM 771 C CA . LEU A 1 102 ? -4.615 -7.307 5.489 1.00 96.56 102 LEU A CA 1
ATOM 772 C C . LEU A 1 102 ? -5.718 -7.935 4.624 1.00 96.56 102 LEU A C 1
ATOM 774 O O . LEU A 1 102 ? -6.873 -7.976 5.040 1.00 96.56 102 LEU A O 1
ATOM 778 N N . GLY A 1 103 ? -5.362 -8.489 3.463 1.00 94.88 103 GLY A N 1
ATOM 779 C CA . GLY A 1 103 ? -6.266 -9.119 2.498 1.00 94.88 103 GLY A CA 1
ATOM 780 C C . GLY A 1 103 ? -7.082 -10.281 3.059 1.00 94.88 103 GLY A C 1
ATOM 781 O O . GLY A 1 103 ? -8.220 -10.474 2.640 1.00 94.88 103 GLY A O 1
ATOM 782 N N . LYS A 1 104 ? -6.559 -10.989 4.071 1.00 93.00 104 LYS A N 1
ATOM 783 C CA . LYS A 1 104 ? -7.289 -12.046 4.800 1.00 93.00 104 LYS A CA 1
ATOM 784 C C . LYS A 1 104 ? -8.583 -11.549 5.448 1.00 93.00 104 LYS A C 1
ATOM 786 O O . LYS A 1 104 ? -9.521 -12.323 5.599 1.00 93.00 104 LYS A O 1
ATOM 791 N N . TYR A 1 105 ? -8.622 -10.275 5.832 1.00 94.00 105 TYR A N 1
ATOM 792 C CA . TYR A 1 105 ? -9.760 -9.649 6.512 1.00 94.00 105 TYR A CA 1
ATOM 793 C C . TYR A 1 105 ? -10.406 -8.534 5.675 1.00 94.00 105 TYR A C 1
ATOM 795 O O . TYR A 1 105 ? -11.553 -8.162 5.907 1.00 94.00 105 TYR A O 1
ATOM 803 N N . MET A 1 106 ? -9.667 -7.988 4.707 1.00 95.69 106 MET A N 1
ATOM 804 C CA . MET A 1 106 ? -10.030 -6.838 3.877 1.00 95.69 106 MET A CA 1
ATOM 805 C C . MET A 1 106 ? -9.721 -7.153 2.400 1.00 95.69 106 MET A C 1
ATOM 807 O O . MET A 1 106 ? -8.746 -6.638 1.838 1.00 95.69 106 MET A O 1
ATOM 811 N N . PRO A 1 107 ? -10.514 -8.031 1.755 1.00 95.44 107 PRO A N 1
ATOM 812 C CA . PRO A 1 107 ? -10.197 -8.567 0.428 1.00 95.44 107 PRO A CA 1
ATOM 813 C C . PRO A 1 107 ? -10.176 -7.499 -0.676 1.00 95.44 107 PRO A C 1
ATOM 815 O O . PRO A 1 107 ? -9.524 -7.678 -1.705 1.00 95.44 107 PRO A O 1
ATOM 818 N N . ASP A 1 108 ? -10.835 -6.358 -0.463 1.00 96.31 108 ASP A N 1
ATOM 819 C CA . ASP A 1 108 ? -10.830 -5.232 -1.395 1.00 96.31 108 ASP A CA 1
ATOM 820 C C . ASP A 1 108 ? -9.452 -4.567 -1.536 1.00 96.31 108 ASP A C 1
ATOM 822 O O . ASP A 1 108 ? -9.150 -4.053 -2.612 1.00 96.31 108 ASP A O 1
ATOM 826 N N . ILE A 1 109 ? -8.587 -4.638 -0.515 1.00 97.12 109 ILE A N 1
ATOM 827 C CA . ILE A 1 109 ? -7.196 -4.153 -0.601 1.00 97.12 109 ILE A CA 1
ATOM 828 C C . ILE A 1 109 ? -6.414 -4.969 -1.625 1.00 97.12 109 ILE A C 1
ATOM 830 O O . ILE A 1 109 ? -5.786 -4.423 -2.531 1.00 97.12 109 ILE A O 1
ATOM 834 N N . THR A 1 110 ? -6.482 -6.291 -1.486 1.00 94.56 110 THR A N 1
ATOM 835 C CA . THR A 1 110 ? -5.817 -7.228 -2.389 1.00 94.56 110 THR A CA 1
ATOM 836 C C . THR A 1 110 ? -6.347 -7.079 -3.812 1.00 94.56 110 THR A C 1
ATOM 838 O O . THR A 1 110 ? -5.567 -6.861 -4.740 1.00 94.56 110 THR A O 1
ATOM 841 N N . LYS A 1 111 ? -7.674 -7.113 -3.981 1.00 94.69 111 LYS A N 1
ATOM 842 C CA . LYS A 1 111 ? -8.311 -6.959 -5.292 1.00 94.69 111 LYS A CA 1
ATOM 843 C C . LYS A 1 111 ? -7.934 -5.631 -5.954 1.00 94.69 111 LYS A C 1
ATOM 845 O O . LYS A 1 111 ? -7.590 -5.615 -7.130 1.00 94.69 111 LYS A O 1
ATOM 850 N N . GLY A 1 112 ? -7.956 -4.530 -5.202 1.00 95.38 112 GLY A N 1
ATOM 851 C CA . GLY A 1 112 ? -7.627 -3.203 -5.720 1.00 95.38 112 GLY A CA 1
ATOM 852 C C . GLY A 1 112 ? -6.183 -3.074 -6.211 1.00 95.38 112 GLY A C 1
ATOM 853 O O . GLY A 1 112 ? -5.939 -2.388 -7.203 1.00 95.38 112 GLY A O 1
ATOM 854 N N . LEU A 1 113 ? -5.227 -3.742 -5.555 1.00 95.00 113 LEU A N 1
ATOM 855 C CA . LEU A 1 113 ? -3.840 -3.772 -6.020 1.00 95.00 113 LEU A CA 1
ATOM 856 C C . LEU A 1 113 ? -3.677 -4.641 -7.275 1.00 95.00 113 LEU A C 1
ATOM 858 O O . LEU A 1 113 ? -3.078 -4.184 -8.247 1.00 95.00 113 LEU A O 1
ATOM 862 N N . VAL A 1 114 ? -4.226 -5.860 -7.274 1.00 92.94 114 VAL A N 1
ATOM 863 C CA . VAL A 1 114 ? -4.122 -6.786 -8.417 1.00 92.94 114 VAL A CA 1
ATOM 864 C C . VAL A 1 114 ? -4.766 -6.186 -9.667 1.00 92.94 114 VAL A C 1
ATOM 866 O O . VAL A 1 114 ? -4.120 -6.125 -10.711 1.00 92.94 114 VAL A O 1
ATOM 869 N N . ASP A 1 115 ? -5.984 -5.644 -9.548 1.00 93.94 115 ASP A N 1
ATOM 870 C CA . ASP A 1 115 ? -6.691 -5.001 -10.663 1.00 93.94 115 ASP A CA 1
ATOM 871 C C . ASP A 1 115 ? -5.864 -3.858 -11.273 1.00 93.94 115 ASP A C 1
ATOM 873 O O . ASP A 1 115 ? -5.817 -3.702 -12.495 1.00 93.94 115 ASP A O 1
ATOM 877 N N . HIS A 1 116 ? -5.205 -3.053 -10.433 1.00 93.19 116 HIS A N 1
ATOM 878 C CA . HIS A 1 116 ? -4.351 -1.963 -10.895 1.00 93.19 116 HIS A CA 1
ATOM 879 C C . HIS A 1 116 ? -3.123 -2.482 -11.646 1.00 93.19 116 HIS A C 1
ATOM 881 O O . HIS A 1 116 ? -2.870 -2.036 -12.765 1.00 93.19 116 HIS A O 1
ATOM 887 N N . LEU A 1 117 ? -2.390 -3.439 -11.066 1.00 89.31 117 LEU A N 1
ATOM 888 C CA . LEU A 1 117 ? -1.190 -4.016 -11.680 1.00 89.31 117 LEU A CA 1
ATOM 889 C C . LEU A 1 117 ? -1.507 -4.676 -13.030 1.00 89.31 117 LEU A C 1
ATOM 891 O O . LEU A 1 117 ? -0.760 -4.492 -13.994 1.00 89.31 117 LEU A O 1
ATOM 895 N N . ASP A 1 118 ? -2.641 -5.372 -13.130 1.00 87.06 118 ASP A N 1
ATOM 896 C CA . ASP A 1 118 ? -3.118 -5.984 -14.372 1.00 87.06 118 ASP A CA 1
ATOM 897 C C . ASP A 1 118 ? -3.480 -4.941 -15.435 1.00 87.06 118 ASP A C 1
ATOM 899 O O . ASP A 1 118 ? -3.116 -5.078 -16.610 1.00 87.06 118 ASP A O 1
ATOM 903 N N . GLN A 1 119 ? -4.200 -3.884 -15.050 1.00 89.81 119 GLN A N 1
ATOM 904 C CA . GLN A 1 119 ? -4.563 -2.797 -15.962 1.00 89.81 119 GLN A CA 1
ATOM 905 C C . GLN A 1 119 ? -3.327 -2.058 -16.471 1.00 89.81 119 GLN A C 1
ATOM 907 O O . GLN A 1 119 ? -3.202 -1.834 -17.680 1.00 89.81 119 GLN A O 1
ATOM 912 N N . GLU A 1 120 ? -2.403 -1.729 -15.571 1.00 86.62 120 GLU A N 1
ATOM 913 C CA . GLU A 1 120 ? -1.110 -1.135 -15.890 1.00 86.62 120 GLU A CA 1
ATOM 914 C C . GLU A 1 120 ? -0.334 -2.025 -16.859 1.00 86.62 120 GLU A C 1
ATOM 916 O O . GLU A 1 120 ? 0.031 -1.569 -17.944 1.00 86.62 120 GLU A O 1
ATOM 921 N N . PHE A 1 121 ? -0.167 -3.311 -16.542 1.00 81.31 121 PHE A N 1
ATOM 922 C CA . PHE A 1 121 ? 0.545 -4.263 -17.392 1.00 81.31 121 PHE A CA 1
ATOM 923 C C . PHE A 1 121 ? -0.061 -4.341 -18.801 1.00 81.31 121 PHE A C 1
ATOM 925 O O . PHE A 1 121 ? 0.652 -4.192 -19.799 1.00 81.31 121 PHE A O 1
ATOM 932 N N . ARG A 1 122 ? -1.391 -4.472 -18.904 1.00 84.00 122 ARG A N 1
ATOM 933 C CA . AR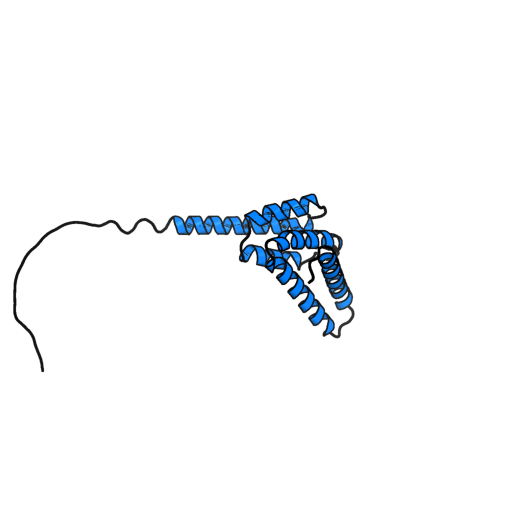G A 1 122 ? -2.114 -4.466 -20.189 1.00 84.00 122 ARG A CA 1
ATOM 934 C C . ARG A 1 122 ? -1.946 -3.144 -20.937 1.00 84.00 122 ARG A C 1
ATOM 936 O O . ARG A 1 122 ? -1.854 -3.141 -22.165 1.00 84.00 122 ARG A O 1
ATOM 943 N N . SER A 1 123 ? -1.922 -2.015 -20.229 1.00 83.88 123 SER A N 1
ATOM 944 C CA . SER A 1 123 ? -1.711 -0.699 -20.838 1.00 83.88 123 SER A CA 1
ATOM 945 C C . SER A 1 123 ? -0.295 -0.562 -21.402 1.00 83.88 123 SER A C 1
ATOM 947 O O . SER A 1 123 ? -0.126 -0.110 -22.536 1.00 83.88 123 SER A O 1
ATOM 949 N N . LEU A 1 124 ? 0.707 -1.041 -20.661 1.00 78.12 124 LEU A N 1
ATOM 950 C CA . LEU A 1 124 ? 2.111 -1.031 -21.047 1.00 78.12 124 LEU A CA 1
ATOM 951 C C . LEU A 1 124 ? 2.356 -1.965 -22.233 1.00 78.12 124 LEU A C 1
ATOM 953 O O . LEU A 1 124 ? 3.192 -1.656 -23.076 1.00 78.12 124 LEU A O 1
ATOM 957 N N . GLN A 1 125 ? 1.629 -3.081 -22.354 1.00 73.69 125 GLN A N 1
ATOM 958 C CA . GLN A 1 125 ? 1.694 -3.966 -23.525 1.00 73.69 125 GLN A CA 1
ATOM 959 C C . GLN A 1 125 ? 1.237 -3.292 -24.827 1.00 73.69 125 GLN A C 1
ATOM 961 O O . GLN A 1 125 ? 1.809 -3.570 -25.879 1.00 73.69 125 GLN A O 1
ATOM 966 N N . ARG A 1 126 ? 0.251 -2.385 -24.771 1.00 80.44 126 ARG A N 1
ATOM 967 C CA . ARG A 1 126 ? -0.293 -1.698 -25.959 1.00 80.44 126 ARG A CA 1
ATOM 968 C C . ARG A 1 126 ? 0.599 -0.570 -26.496 1.00 80.44 126 ARG A C 1
ATOM 970 O O . ARG A 1 126 ? 0.425 -0.159 -27.641 1.00 80.44 126 ARG A O 1
ATOM 977 N N . ARG A 1 127 ? 1.535 -0.051 -25.694 1.00 76.75 127 ARG A N 1
ATOM 978 C CA . ARG A 1 127 ? 2.417 1.067 -26.078 1.00 76.75 127 ARG A CA 1
ATOM 979 C C . ARG A 1 127 ? 3.617 0.572 -26.901 1.00 76.75 127 ARG A C 1
ATOM 981 O O . ARG A 1 127 ? 4.198 -0.467 -26.594 1.00 76.75 127 ARG A O 1
ATOM 988 N N . LYS A 1 128 ? 3.990 1.321 -27.949 1.00 64.56 128 LYS A N 1
ATOM 989 C CA . LYS A 1 128 ? 5.058 0.956 -28.909 1.00 64.56 128 LYS A CA 1
ATOM 990 C C . LYS A 1 128 ? 6.472 1.398 -28.492 1.00 64.56 128 LYS A C 1
ATOM 992 O O . LYS A 1 128 ? 7.442 0.875 -29.035 1.00 64.56 128 LYS A O 1
ATOM 997 N N . GLU A 1 129 ? 6.604 2.329 -27.548 1.00 63.62 129 GLU A N 1
ATOM 998 C CA . GLU A 1 129 ? 7.893 2.888 -27.106 1.00 63.62 129 GLU A CA 1
ATOM 999 C C . GLU A 1 129 ? 8.623 1.937 -26.152 1.00 63.62 129 GLU A C 1
ATOM 1001 O O . GLU A 1 129 ? 8.239 1.775 -25.000 1.00 63.62 129 GLU A O 1
ATOM 1006 N N . LYS A 1 130 ? 9.674 1.268 -26.631 1.00 59.03 130 LYS A N 1
ATOM 1007 C CA . LYS A 1 130 ? 10.274 0.116 -25.939 1.00 59.03 130 LYS A CA 1
ATOM 1008 C C . LYS A 1 130 ? 11.130 0.468 -24.712 1.00 59.03 130 LYS A C 1
ATOM 1010 O O . LYS A 1 130 ? 11.231 -0.370 -23.820 1.00 59.03 130 LYS A O 1
ATOM 1015 N N . GLU A 1 131 ? 11.721 1.662 -24.642 1.00 59.97 131 GLU A N 1
ATOM 1016 C CA . GLU A 1 131 ? 12.749 1.976 -23.631 1.00 59.97 131 GLU A CA 1
ATOM 1017 C C . GLU A 1 131 ? 12.199 2.129 -22.204 1.00 59.97 131 GLU A C 1
ATOM 1019 O O . GLU A 1 131 ? 12.768 1.577 -21.264 1.00 59.97 131 GLU A O 1
ATOM 1024 N N . PHE A 1 132 ? 11.051 2.787 -22.018 1.00 58.44 132 PHE A N 1
ATOM 1025 C CA . PHE A 1 132 ? 10.490 3.039 -20.679 1.00 58.44 132 PHE A CA 1
ATOM 1026 C C . PHE A 1 132 ? 9.591 1.909 -20.158 1.00 58.44 132 PHE A C 1
ATOM 1028 O O . PHE A 1 132 ? 9.336 1.799 -18.958 1.00 58.44 132 PHE A O 1
ATOM 1035 N N . LEU A 1 133 ? 9.136 1.025 -21.048 1.00 65.38 133 LEU A N 1
ATOM 1036 C CA . LEU A 1 133 ? 8.229 -0.068 -20.698 1.00 65.38 133 LEU A CA 1
ATOM 1037 C C . LEU A 1 133 ? 8.941 -1.215 -19.982 1.00 65.38 133 LEU A C 1
ATOM 1039 O O . LEU A 1 133 ? 8.304 -1.917 -19.204 1.00 65.38 133 LEU A O 1
ATOM 1043 N N . GLY A 1 134 ? 10.237 -1.422 -20.231 1.00 68.88 134 GLY A N 1
ATOM 1044 C CA . GLY A 1 134 ? 10.984 -2.544 -19.657 1.00 68.88 134 GLY A CA 1
ATOM 1045 C C . GLY A 1 134 ? 11.006 -2.516 -18.129 1.00 68.88 134 GLY A C 1
ATOM 1046 O O . GLY A 1 134 ? 10.685 -3.517 -17.493 1.00 68.88 134 GLY A O 1
ATOM 1047 N N . GLN A 1 135 ? 11.310 -1.355 -17.543 1.00 74.44 135 GLN A N 1
ATOM 1048 C CA . GLN A 1 135 ? 11.390 -1.189 -16.088 1.00 74.44 135 GLN A CA 1
ATOM 1049 C C . GLN A 1 135 ? 10.015 -1.281 -15.418 1.00 74.44 135 GLN A C 1
ATOM 1051 O O . GLN A 1 135 ? 9.864 -2.024 -14.452 1.00 74.44 135 GLN A O 1
ATOM 1056 N N . ALA A 1 136 ? 9.000 -0.602 -15.964 1.00 72.56 136 ALA A N 1
ATOM 1057 C CA . ALA A 1 136 ? 7.639 -0.653 -15.427 1.00 72.56 136 ALA A CA 1
ATOM 1058 C C . ALA A 1 136 ? 7.033 -2.067 -15.528 1.00 72.56 136 ALA A C 1
ATOM 1060 O O . ALA A 1 136 ? 6.497 -2.591 -14.555 1.00 72.56 136 ALA A O 1
ATOM 1061 N N . ARG A 1 137 ? 7.201 -2.753 -16.671 1.00 74.81 137 ARG A N 1
ATOM 1062 C CA . ARG A 1 137 ? 6.744 -4.145 -16.838 1.00 74.81 137 ARG A CA 1
ATOM 1063 C C . ARG A 1 137 ? 7.451 -5.093 -15.876 1.00 74.81 137 ARG A C 1
ATOM 1065 O O . ARG A 1 137 ? 6.795 -5.942 -15.282 1.00 74.81 137 ARG A O 1
ATOM 1072 N N . LEU A 1 138 ? 8.769 -4.962 -15.724 1.00 80.19 138 LEU A N 1
ATOM 1073 C CA . LEU A 1 138 ? 9.542 -5.800 -14.809 1.00 80.19 138 LEU A CA 1
ATOM 1074 C C . LEU A 1 138 ? 9.138 -5.558 -13.350 1.00 80.19 138 LEU A C 1
ATOM 1076 O O . LEU A 1 138 ? 9.039 -6.520 -12.592 1.00 80.19 138 LEU A O 1
ATOM 1080 N N . GLY A 1 139 ? 8.858 -4.306 -12.978 1.00 83.50 139 GLY A N 1
ATOM 1081 C CA . GLY A 1 139 ? 8.292 -3.947 -11.679 1.00 83.50 139 GLY A CA 1
ATOM 1082 C C . GLY A 1 139 ? 6.963 -4.653 -11.421 1.00 83.50 139 GLY A C 1
ATOM 1083 O O . GLY A 1 139 ? 6.846 -5.376 -10.435 1.00 83.50 139 GLY A O 1
ATOM 1084 N N . ASN A 1 140 ? 6.010 -4.540 -12.350 1.00 81.62 140 ASN A N 1
ATOM 1085 C CA . ASN A 1 140 ? 4.679 -5.136 -12.193 1.00 81.62 140 ASN A CA 1
ATOM 1086 C C . ASN A 1 140 ? 4.733 -6.667 -12.142 1.00 81.62 140 ASN A C 1
ATOM 1088 O O . ASN A 1 140 ? 4.098 -7.269 -11.282 1.00 81.62 140 ASN A O 1
ATOM 1092 N N . ILE A 1 141 ? 5.537 -7.302 -13.004 1.00 85.12 141 ILE A N 1
ATOM 1093 C CA . ILE A 1 141 ? 5.731 -8.762 -12.988 1.00 85.12 141 ILE A CA 1
ATOM 1094 C C . ILE A 1 141 ? 6.325 -9.211 -11.653 1.00 85.12 141 ILE A C 1
ATOM 1096 O O . ILE A 1 141 ? 5.842 -10.177 -11.068 1.00 85.12 141 ILE A O 1
ATOM 1100 N N . ARG A 1 142 ? 7.361 -8.520 -11.157 1.00 88.25 142 ARG A N 1
ATOM 1101 C CA . ARG A 1 142 ? 7.963 -8.843 -9.857 1.00 88.25 142 ARG A CA 1
ATOM 1102 C C . ARG A 1 142 ? 6.945 -8.696 -8.738 1.00 88.25 142 ARG A C 1
ATOM 1104 O O . ARG A 1 142 ? 6.859 -9.582 -7.901 1.00 88.25 142 ARG A O 1
ATOM 1111 N N . TYR A 1 143 ? 6.153 -7.629 -8.747 1.00 89.94 143 TYR A N 1
ATOM 1112 C CA . TYR A 1 143 ? 5.159 -7.396 -7.707 1.00 89.94 143 TYR A CA 1
ATOM 1113 C C . TYR A 1 143 ? 4.064 -8.473 -7.712 1.00 89.94 143 TYR A C 1
ATOM 1115 O O . TYR A 1 143 ? 3.794 -9.078 -6.679 1.00 89.94 143 TYR A O 1
ATOM 1123 N N . LEU A 1 144 ? 3.504 -8.799 -8.880 1.00 87.19 144 LEU A N 1
ATOM 1124 C CA . LEU A 1 144 ? 2.542 -9.898 -9.023 1.00 87.19 144 LEU A CA 1
ATOM 1125 C C . LEU A 1 144 ? 3.143 -11.246 -8.592 1.00 87.19 144 LEU A C 1
ATOM 1127 O O . LEU A 1 144 ? 2.482 -12.034 -7.913 1.00 87.19 144 LEU A O 1
ATOM 1131 N N . ALA A 1 145 ? 4.409 -11.504 -8.933 1.00 88.25 145 ALA A N 1
ATOM 1132 C CA . ALA A 1 145 ? 5.111 -12.712 -8.510 1.00 88.25 145 ALA A CA 1
ATOM 1133 C C . ALA A 1 145 ? 5.289 -12.774 -6.984 1.00 88.25 145 ALA A C 1
ATOM 1135 O O . ALA A 1 145 ? 5.091 -13.837 -6.400 1.00 88.25 145 ALA A O 1
ATOM 1136 N N . GLU A 1 146 ? 5.625 -11.659 -6.327 1.00 89.69 146 GLU A N 1
ATOM 1137 C CA . GLU A 1 146 ? 5.694 -11.594 -4.863 1.00 89.69 146 GLU A CA 1
ATOM 1138 C C . GLU A 1 146 ? 4.319 -11.826 -4.220 1.00 89.69 146 GLU A C 1
ATOM 1140 O O . GLU A 1 146 ? 4.216 -12.631 -3.298 1.00 89.69 146 GLU A O 1
ATOM 1145 N N . LEU A 1 147 ? 3.253 -11.204 -4.733 1.00 87.81 147 LEU A N 1
ATOM 1146 C CA . LEU A 1 147 ? 1.882 -11.411 -4.249 1.00 87.81 147 LEU A CA 1
ATOM 1147 C C . LEU A 1 147 ? 1.455 -12.886 -4.348 1.00 87.81 147 LEU A C 1
ATOM 1149 O O . LEU A 1 147 ? 0.935 -13.456 -3.384 1.00 87.81 147 LEU A O 1
ATOM 1153 N N . THR A 1 148 ? 1.775 -13.543 -5.465 1.00 86.88 148 THR A N 1
ATOM 1154 C CA . THR A 1 148 ? 1.445 -14.960 -5.692 1.00 86.88 148 THR A CA 1
ATOM 1155 C C . THR A 1 148 ? 2.080 -15.875 -4.637 1.00 86.88 148 THR A C 1
ATOM 1157 O O . THR A 1 148 ? 1.448 -16.836 -4.198 1.00 86.88 148 THR A O 1
ATOM 1160 N N . LYS A 1 149 ? 3.291 -15.559 -4.146 1.00 85.44 149 LYS A N 1
ATOM 1161 C CA . LYS A 1 149 ? 3.951 -16.335 -3.071 1.00 85.44 149 LYS A CA 1
ATOM 1162 C C . LYS A 1 149 ? 3.155 -16.346 -1.764 1.00 85.44 149 LYS A C 1
ATOM 1164 O O . LYS A 1 149 ? 3.324 -17.260 -0.962 1.00 85.44 149 LYS A O 1
ATOM 1169 N N . PHE A 1 150 ? 2.297 -15.351 -1.543 1.00 80.19 150 PHE A N 1
ATOM 1170 C CA . PHE A 1 150 ? 1.436 -15.255 -0.365 1.00 80.19 150 PHE A CA 1
ATOM 1171 C C . PHE A 1 150 ? 0.012 -15.777 -0.607 1.00 80.19 150 PHE A C 1
ATOM 1173 O O . PHE A 1 150 ? -0.850 -15.599 0.252 1.00 80.19 150 PHE A O 1
ATOM 1180 N N . GLY A 1 151 ? -0.250 -16.411 -1.756 1.00 71.88 151 GLY A N 1
ATOM 1181 C CA . GLY A 1 151 ? -1.594 -16.846 -2.149 1.00 71.88 151 GLY A CA 1
ATOM 1182 C C . GLY A 1 151 ? -2.500 -15.691 -2.582 1.00 71.88 151 GLY A C 1
ATOM 1183 O O . GLY A 1 151 ? -3.712 -15.861 -2.678 1.00 71.88 151 GLY A O 1
ATOM 1184 N N . VAL A 1 152 ? -1.929 -14.511 -2.840 1.00 68.31 152 VAL A N 1
ATOM 1185 C CA . VAL A 1 152 ? -2.652 -13.359 -3.375 1.00 68.31 152 VAL A CA 1
ATOM 1186 C C . VAL A 1 152 ? -2.646 -13.469 -4.897 1.00 68.31 152 VAL A C 1
ATOM 1188 O O . VAL A 1 152 ? -1.745 -12.965 -5.562 1.00 68.31 152 VAL A O 1
ATOM 1191 N N . GLY A 1 153 ? -3.614 -14.204 -5.444 1.00 56.62 153 GLY A N 1
ATOM 1192 C CA . GLY A 1 153 ? -3.688 -14.456 -6.884 1.00 56.62 153 GLY A CA 1
ATOM 1193 C C . GLY A 1 153 ? -4.424 -15.737 -7.271 1.00 56.62 153 GLY A C 1
ATOM 1194 O O . GLY A 1 153 ? -3.877 -16.531 -8.028 1.00 56.62 153 GLY A O 1
ATOM 1195 N N . SER A 1 154 ? -5.634 -15.957 -6.749 1.00 42.69 154 SER A N 1
ATOM 1196 C CA . SER A 1 154 ? -6.687 -16.775 -7.377 1.00 42.69 154 SER A CA 1
ATOM 1197 C C . SER A 1 154 ? -8.028 -16.488 -6.722 1.00 42.69 154 SER A C 1
ATOM 1199 O O . SER A 1 154 ? -8.044 -16.528 -5.469 1.00 42.69 154 SER A O 1
#

Radius of gyration: 28.43 Å; chains: 1; bounding box: 86×50×58 Å